Protein AF-A0A2G5TSJ3-F1 (afdb_monomer)

Foldseek 3Di:
DDDDPPVNVVVVVVVVVVDDDPVVVVVVVVVVVVVVDDQDDPVLLDDDPVLPDPDPDDDDQDADPVQVVVQVPFDWDDPDPVDTDGDGDGDSVSSNVSVVVSCCCVPVPVVVVVVVVVVVVVVVVVVVVVVVVVVD

Organism: NCBI:txid1611254

Secondary structure (DSSP, 8-state):
-----HHHHHHHHHHHHTS--HHHHHHHHHHHHHHTPPPPPTTTT---GGG----SS-------HHHHHHHTTPPEEE-SSS-EEE-----HHHHHHHHHHHHHHIIIIIHHHHHHHHHHHHHHHHHHHHHHHHT-

Structure (mmCIF, N/CA/C/O backbone):
data_AF-A0A2G5TSJ3-F1
#
_entry.id   AF-A0A2G5TSJ3-F1
#
loop_
_atom_site.group_PDB
_atom_site.id
_atom_site.type_symbol
_atom_site.label_atom_id
_atom_site.label_alt_id
_atom_site.label_comp_id
_atom_site.label_asym_id
_atom_site.label_entity_id
_atom_site.label_seq_id
_atom_site.pdbx_PDB_ins_code
_atom_site.Cartn_x
_atom_site.Cartn_y
_atom_site.Cartn_z
_atom_site.occupancy
_atom_site.B_iso_or_equiv
_atom_site.auth_seq_id
_atom_site.auth_comp_id
_atom_site.auth_asym_id
_atom_site.auth_atom_id
_atom_site.pdbx_PDB_model_num
ATOM 1 N N . MET A 1 1 ? 20.735 31.696 -53.905 1.00 41.25 1 MET A N 1
ATOM 2 C CA . MET A 1 1 ? 20.413 30.389 -53.290 1.00 41.25 1 MET A CA 1
ATOM 3 C C . MET A 1 1 ? 21.513 30.063 -52.292 1.00 41.25 1 MET A C 1
ATOM 5 O O . MET A 1 1 ? 22.637 29.828 -52.713 1.00 41.25 1 MET A O 1
ATOM 9 N N . ALA A 1 2 ? 21.245 30.183 -50.989 1.00 46.75 2 ALA A N 1
ATOM 10 C CA . ALA A 1 2 ? 22.261 29.985 -49.954 1.00 46.75 2 ALA A CA 1
ATOM 11 C C . ALA A 1 2 ? 22.593 28.489 -49.822 1.00 46.75 2 ALA A C 1
ATOM 13 O O . ALA A 1 2 ? 21.754 27.693 -49.406 1.00 46.75 2 ALA A O 1
ATOM 14 N N . SER A 1 3 ? 23.805 28.108 -50.226 1.00 53.56 3 SER A N 1
ATOM 15 C CA . SER A 1 3 ? 24.302 26.736 -50.143 1.00 53.56 3 SER A CA 1
ATOM 16 C C . SER A 1 3 ? 24.774 26.469 -48.713 1.00 53.56 3 SER A C 1
ATOM 18 O O . SER A 1 3 ? 25.851 26.921 -48.326 1.00 53.56 3 SER A O 1
ATOM 20 N N . ILE A 1 4 ? 23.962 25.769 -47.916 1.00 58.44 4 ILE A N 1
ATOM 21 C CA . ILE A 1 4 ? 24.340 25.336 -46.562 1.00 58.44 4 ILE A CA 1
ATOM 22 C C . ILE A 1 4 ? 25.578 24.441 -46.685 1.00 58.44 4 ILE A C 1
ATOM 24 O O . ILE A 1 4 ? 25.577 23.463 -47.442 1.00 58.44 4 ILE A O 1
ATOM 28 N N . LYS A 1 5 ? 26.660 24.782 -45.978 1.00 71.31 5 LYS A N 1
ATOM 29 C CA . LYS A 1 5 ? 27.901 24.001 -46.021 1.00 71.31 5 LYS A CA 1
ATOM 30 C C . LYS A 1 5 ? 27.628 22.630 -45.399 1.00 71.31 5 LYS A C 1
ATOM 32 O O . LYS A 1 5 ? 27.026 22.524 -44.336 1.00 71.31 5 LYS A O 1
ATOM 37 N N . ARG A 1 6 ? 28.097 21.559 -46.046 1.00 61.66 6 ARG A N 1
ATOM 38 C CA . ARG A 1 6 ? 27.855 20.151 -45.656 1.00 61.66 6 ARG A CA 1
ATOM 39 C C . ARG A 1 6 ? 28.162 19.853 -44.175 1.00 61.66 6 ARG A C 1
ATOM 41 O O . ARG A 1 6 ? 27.521 18.987 -43.592 1.00 61.66 6 ARG A O 1
ATOM 48 N N . GLY A 1 7 ? 29.105 20.585 -43.573 1.00 61.97 7 GLY A N 1
ATOM 49 C CA . GLY A 1 7 ? 29.430 20.508 -42.143 1.00 61.97 7 GLY A CA 1
ATOM 50 C C . GLY A 1 7 ? 28.313 21.015 -41.225 1.00 61.97 7 GLY A C 1
ATOM 51 O O . GLY A 1 7 ? 27.932 20.310 -40.299 1.00 61.97 7 GLY A O 1
ATOM 52 N N . GLU A 1 8 ? 27.714 22.165 -41.539 1.00 70.88 8 GLU A N 1
ATOM 53 C CA . GLU A 1 8 ? 26.600 22.754 -40.775 1.00 70.88 8 GLU A CA 1
ATOM 54 C C . GLU A 1 8 ? 25.342 21.874 -40.857 1.00 70.88 8 GLU A C 1
ATOM 56 O O . GLU A 1 8 ? 24.615 21.709 -39.880 1.00 70.88 8 GLU A O 1
ATOM 61 N N . PHE A 1 9 ? 25.120 21.228 -42.007 1.00 66.19 9 PHE A N 1
ATOM 62 C CA . PHE A 1 9 ? 24.028 20.270 -42.193 1.00 66.19 9 PHE A CA 1
ATOM 63 C C . PHE A 1 9 ? 24.212 18.998 -41.348 1.00 66.19 9 PHE A C 1
ATOM 65 O O . PHE A 1 9 ? 23.268 18.526 -40.714 1.00 66.19 9 PHE A O 1
ATOM 72 N N . MET A 1 10 ? 25.432 18.453 -41.288 1.00 62.03 10 MET A N 1
ATOM 73 C CA . MET A 1 10 ? 25.734 17.268 -40.474 1.00 62.03 10 MET A CA 1
ATOM 74 C C . MET A 1 10 ? 25.684 17.571 -38.971 1.00 62.03 10 MET A C 1
ATOM 76 O O . MET A 1 10 ? 25.220 16.736 -38.194 1.00 62.03 10 MET A O 1
ATOM 80 N N . GLU A 1 11 ? 26.086 18.773 -38.558 1.00 65.88 11 GLU A N 1
ATOM 81 C CA . GLU A 1 11 ? 25.995 19.229 -37.170 1.00 65.88 11 GLU A CA 1
ATOM 82 C C . GLU A 1 11 ? 24.540 19.484 -36.741 1.00 65.88 11 GLU A C 1
ATOM 84 O O . GLU A 1 11 ? 24.137 19.077 -35.648 1.00 65.88 11 GLU A O 1
ATOM 89 N N . ALA A 1 12 ? 23.707 20.036 -37.632 1.00 62.50 12 ALA A N 1
ATOM 90 C CA . ALA A 1 12 ? 22.266 20.181 -37.425 1.00 62.50 12 ALA A CA 1
ATOM 91 C C . ALA A 1 12 ? 21.542 18.823 -37.339 1.00 62.50 12 ALA A C 1
ATOM 93 O O . ALA A 1 12 ? 20.697 18.633 -36.463 1.00 62.50 12 ALA A O 1
ATOM 94 N N . ILE A 1 13 ? 21.910 17.838 -38.168 1.00 60.88 13 ILE A N 1
ATOM 95 C CA . ILE A 1 13 ? 21.405 16.457 -38.056 1.00 60.88 13 ILE A CA 1
ATOM 96 C C . ILE A 1 13 ? 21.892 15.791 -36.760 1.00 60.88 13 ILE A C 1
ATOM 98 O O . ILE A 1 13 ? 21.127 15.081 -36.105 1.00 60.88 13 ILE A O 1
ATOM 102 N N . GLY A 1 14 ? 23.131 16.052 -36.335 1.00 59.19 14 GLY A N 1
ATOM 103 C CA . GLY A 1 14 ? 23.654 15.622 -35.035 1.00 59.19 14 GLY A CA 1
ATOM 104 C C . GLY A 1 14 ? 22.933 16.274 -33.847 1.00 59.19 14 GLY A C 1
ATOM 105 O O . GLY A 1 14 ? 22.722 15.636 -32.817 1.00 59.19 14 GLY A O 1
ATOM 106 N N . ALA A 1 15 ? 22.498 17.529 -33.979 1.00 58.16 15 ALA A N 1
ATOM 107 C CA . ALA A 1 15 ? 21.683 18.231 -32.989 1.00 58.16 15 ALA A CA 1
ATOM 108 C C . ALA A 1 15 ? 20.225 17.738 -32.961 1.00 58.16 15 ALA A C 1
ATOM 110 O O . ALA A 1 15 ? 19.654 17.596 -31.881 1.00 58.16 15 ALA A O 1
ATOM 111 N N . LEU A 1 16 ? 19.648 17.394 -34.117 1.00 55.47 16 LEU A N 1
ATOM 112 C CA . LEU A 1 16 ? 18.328 16.762 -34.223 1.00 55.47 16 LEU A CA 1
ATOM 113 C C . LEU A 1 16 ? 18.329 15.339 -33.643 1.00 55.47 16 LEU A C 1
ATOM 115 O O . LEU A 1 16 ? 17.415 14.990 -32.903 1.00 55.47 16 LEU A O 1
ATOM 119 N N . LYS A 1 17 ? 19.395 14.553 -33.861 1.00 53.41 17 LYS A N 1
ATOM 120 C CA . LYS A 1 17 ? 19.592 13.234 -33.224 1.00 53.41 17 LYS A CA 1
ATOM 121 C C . LYS A 1 17 ? 19.742 13.297 -31.699 1.00 53.41 17 LYS A C 1
ATOM 123 O O . LYS A 1 17 ? 19.471 12.305 -31.032 1.00 53.41 17 LYS A O 1
ATOM 128 N N . ARG A 1 18 ? 20.155 14.440 -31.132 1.00 56.00 18 ARG A N 1
ATOM 129 C CA . ARG A 1 18 ? 20.271 14.643 -29.672 1.00 56.00 18 ARG A CA 1
ATOM 130 C C . ARG A 1 18 ? 18.930 14.883 -28.974 1.00 56.00 18 ARG A C 1
ATOM 132 O O . ARG A 1 18 ? 18.870 14.792 -27.752 1.00 56.00 18 ARG A O 1
ATOM 139 N N . LYS A 1 19 ? 17.850 15.150 -29.712 1.00 59.22 19 LYS A N 1
ATOM 140 C CA . LYS A 1 19 ? 16.490 15.200 -29.165 1.00 59.22 19 LYS A CA 1
ATOM 141 C C . LYS A 1 19 ? 15.774 13.901 -29.516 1.00 59.22 19 LYS A C 1
ATOM 143 O O . LYS A 1 19 ? 14.940 13.870 -30.415 1.00 59.22 19 LYS A O 1
ATOM 148 N N . GLY A 1 20 ? 16.110 12.829 -28.795 1.00 62.47 20 GLY A N 1
ATOM 149 C CA . GLY A 1 20 ? 15.285 11.622 -28.795 1.00 62.47 20 GLY A CA 1
ATOM 150 C C . GLY A 1 20 ? 13.824 11.994 -28.531 1.00 62.47 20 GLY A C 1
ATOM 151 O O . GLY A 1 20 ? 13.537 12.999 -27.867 1.00 62.47 20 GLY A O 1
ATOM 152 N N . THR A 1 21 ? 12.889 11.219 -29.073 1.00 72.81 21 THR A N 1
ATOM 153 C CA . THR A 1 21 ? 11.464 11.440 -28.789 1.00 72.81 21 THR A CA 1
ATOM 154 C C . THR A 1 21 ? 11.220 11.389 -27.276 1.00 72.81 21 THR A C 1
ATOM 156 O O . THR A 1 21 ? 11.963 10.736 -26.540 1.00 72.81 21 THR A O 1
ATOM 159 N N . TRP A 1 22 ? 10.181 12.068 -26.775 1.00 70.69 22 T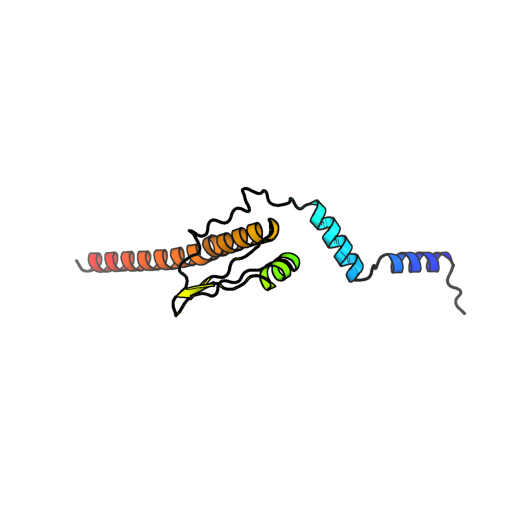RP A N 1
ATOM 160 C CA . TRP A 1 22 ? 9.855 12.051 -25.340 1.00 70.69 22 TRP A CA 1
ATOM 161 C C . TRP A 1 22 ? 9.793 10.621 -24.777 1.00 70.69 22 TRP A C 1
ATOM 163 O O . TRP A 1 22 ? 10.303 10.353 -23.691 1.00 70.69 22 TRP A O 1
ATOM 173 N N . THR A 1 23 ? 9.246 9.689 -25.557 1.00 71.88 23 THR A N 1
ATOM 174 C CA . THR A 1 23 ? 9.136 8.265 -25.225 1.00 71.88 23 THR A CA 1
ATOM 175 C C . THR A 1 23 ? 10.499 7.598 -25.050 1.00 71.88 23 THR A C 1
ATOM 177 O O . THR A 1 23 ? 10.697 6.825 -24.114 1.00 71.88 23 THR A O 1
ATOM 180 N N . GLU A 1 24 ? 11.454 7.916 -25.921 1.00 73.38 24 GLU A N 1
ATOM 181 C CA . GLU A 1 24 ? 12.814 7.380 -25.893 1.00 73.38 24 GLU A CA 1
ATOM 182 C C . GLU A 1 24 ? 13.625 7.970 -24.736 1.00 73.38 24 GLU A C 1
ATOM 184 O O . GLU A 1 24 ? 14.239 7.224 -23.973 1.00 73.38 24 GLU A O 1
ATOM 189 N N . ASN A 1 25 ? 13.510 9.280 -24.502 1.00 79.19 25 ASN A N 1
ATOM 190 C CA . ASN A 1 25 ? 14.128 9.940 -23.350 1.00 79.19 25 ASN A CA 1
ATOM 191 C C . ASN A 1 25 ? 13.554 9.415 -22.027 1.00 79.19 25 ASN A C 1
ATOM 193 O O . ASN A 1 25 ? 14.305 9.148 -21.089 1.00 79.19 25 ASN A O 1
ATOM 197 N N . ARG A 1 26 ? 12.231 9.205 -21.948 1.00 76.69 26 ARG A N 1
ATOM 198 C CA . ARG A 1 26 ? 11.573 8.602 -20.780 1.00 76.69 26 ARG A CA 1
ATOM 199 C C . ARG A 1 26 ? 12.054 7.174 -20.560 1.00 76.69 26 ARG A C 1
ATOM 201 O O . ARG A 1 26 ? 12.356 6.810 -19.428 1.00 76.69 26 ARG A O 1
ATOM 208 N N . ARG A 1 27 ? 12.153 6.364 -21.617 1.00 77.38 27 ARG A N 1
ATOM 209 C CA . ARG A 1 27 ? 12.676 4.995 -21.522 1.00 77.38 27 ARG A CA 1
ATOM 210 C C . ARG A 1 27 ? 14.112 4.996 -21.006 1.00 77.38 27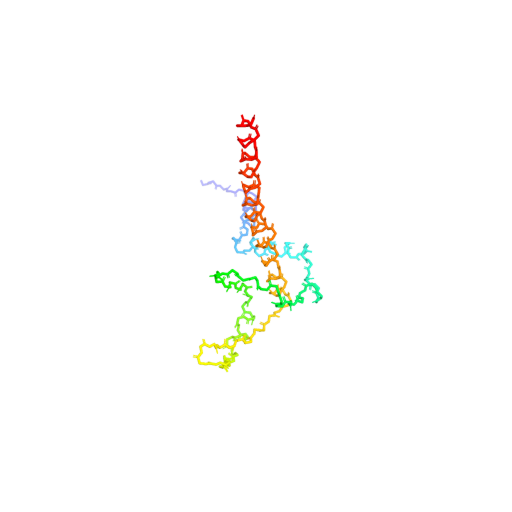 ARG A C 1
ATOM 212 O O . ARG A 1 27 ? 14.407 4.264 -20.067 1.00 77.38 27 ARG A O 1
ATOM 219 N N . GLN A 1 28 ? 14.971 5.852 -21.554 1.00 79.25 28 GLN A N 1
ATOM 220 C CA . GLN A 1 28 ? 16.364 5.970 -21.129 1.00 79.25 28 GLN A CA 1
ATOM 221 C C . GLN A 1 28 ? 16.481 6.433 -19.671 1.00 79.25 28 GLN A C 1
ATOM 223 O O . GLN A 1 28 ? 17.275 5.885 -18.909 1.00 79.25 28 GLN A O 1
ATOM 228 N N . TYR A 1 29 ? 15.647 7.392 -19.257 1.00 79.62 29 TYR A N 1
ATOM 229 C CA . TYR A 1 29 ? 15.551 7.837 -17.869 1.00 79.62 29 TYR A CA 1
ATOM 230 C C . TYR A 1 29 ? 15.162 6.689 -16.934 1.00 79.62 29 TYR A C 1
ATOM 232 O O . TYR A 1 29 ? 15.839 6.460 -15.934 1.00 79.62 29 TYR A O 1
ATOM 240 N N . MET A 1 30 ? 14.122 5.929 -17.284 1.00 80.62 30 MET A N 1
ATOM 241 C CA . MET A 1 30 ? 13.667 4.784 -16.491 1.00 80.62 30 MET A CA 1
ATOM 242 C C . MET A 1 30 ? 14.747 3.700 -16.391 1.00 80.62 30 MET A C 1
ATOM 244 O O . MET A 1 30 ? 14.964 3.174 -15.305 1.00 80.62 30 MET A O 1
ATOM 248 N N . VAL A 1 31 ? 15.466 3.412 -17.485 1.00 85.50 31 VAL A N 1
ATOM 249 C CA . VAL A 1 31 ? 16.587 2.453 -17.506 1.00 85.50 31 VAL A CA 1
ATOM 250 C C . VAL A 1 31 ? 17.751 2.926 -16.636 1.00 85.50 31 VAL A C 1
ATOM 252 O O . VAL A 1 31 ? 18.377 2.128 -15.944 1.00 85.50 31 VAL A O 1
ATOM 255 N N . ASN A 1 32 ? 18.065 4.220 -16.652 1.00 82.81 32 ASN A N 1
ATOM 256 C CA . ASN A 1 32 ? 19.126 4.758 -15.806 1.00 82.81 32 ASN A CA 1
ATOM 257 C C . ASN A 1 32 ? 18.721 4.732 -14.330 1.00 82.81 32 ASN A C 1
ATOM 259 O O . ASN A 1 32 ? 19.497 4.265 -13.503 1.00 82.81 32 ASN A O 1
ATOM 263 N N . LYS A 1 33 ? 17.485 5.129 -14.008 1.00 83.12 33 LYS A N 1
ATOM 264 C CA . LYS A 1 33 ? 16.962 5.073 -12.639 1.00 83.12 33 LYS A CA 1
ATOM 265 C C . LYS A 1 33 ? 16.829 3.650 -12.108 1.00 83.12 33 LYS A C 1
ATOM 267 O O . LYS A 1 33 ? 17.070 3.429 -10.928 1.00 83.12 33 LYS A O 1
ATOM 272 N N . SER A 1 34 ? 16.513 2.673 -12.958 1.00 82.38 34 SER A N 1
ATOM 273 C CA . SER A 1 34 ? 16.426 1.276 -12.525 1.00 82.38 34 SER A CA 1
ATOM 274 C C . SER A 1 34 ? 17.770 0.690 -12.099 1.00 82.38 34 SER A C 1
ATOM 276 O O . SER A 1 34 ? 17.775 -0.234 -11.299 1.00 82.38 34 SER A O 1
ATOM 278 N N . LYS A 1 35 ? 18.902 1.217 -12.589 1.00 85.94 35 LYS A N 1
ATOM 279 C CA . LYS A 1 35 ? 20.241 0.751 -12.177 1.00 85.94 35 LYS A CA 1
ATOM 280 C C . LYS A 1 35 ? 20.559 1.085 -10.719 1.00 85.94 35 LYS A C 1
ATOM 282 O O . LYS A 1 35 ? 21.323 0.368 -10.089 1.00 85.94 35 LYS A O 1
ATOM 287 N N . GLU A 1 36 ? 19.979 2.165 -10.200 1.00 83.94 36 GLU A N 1
ATOM 288 C CA . GLU A 1 36 ? 20.158 2.621 -8.815 1.00 83.94 36 GLU A CA 1
ATOM 289 C C . GLU A 1 36 ? 19.216 1.895 -7.839 1.00 83.94 36 GLU A C 1
ATOM 291 O O . GLU A 1 36 ? 19.370 2.011 -6.625 1.00 83.94 36 GLU A O 1
ATOM 296 N N . LEU A 1 37 ? 18.219 1.165 -8.351 1.00 81.19 37 LEU A N 1
ATOM 297 C CA . LEU A 1 37 ? 17.173 0.553 -7.543 1.00 81.19 37 LEU A CA 1
ATOM 298 C C . LEU A 1 37 ? 17.524 -0.885 -7.166 1.00 81.19 37 LEU A C 1
ATOM 300 O O . LEU A 1 37 ? 17.828 -1.724 -8.013 1.00 81.19 37 LEU A O 1
ATOM 304 N N . THR A 1 38 ? 17.395 -1.189 -5.879 1.00 83.19 38 THR A N 1
ATOM 305 C CA . THR A 1 38 ? 17.481 -2.551 -5.360 1.00 83.19 38 THR A CA 1
ATOM 306 C C . THR A 1 38 ? 16.093 -3.180 -5.294 1.00 83.19 38 THR A C 1
ATOM 308 O O . THR A 1 3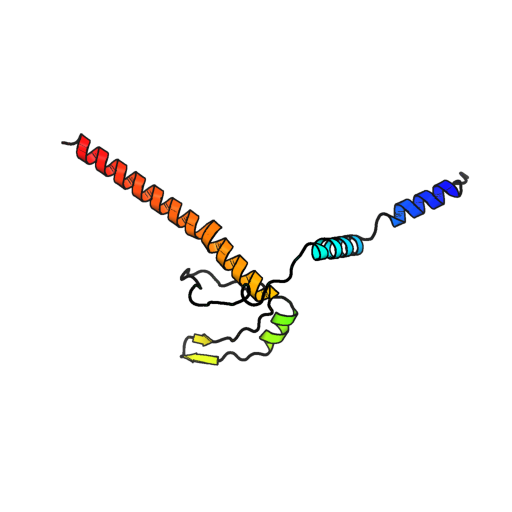8 ? 15.099 -2.544 -4.937 1.00 83.19 38 THR A O 1
ATOM 311 N N . MET A 1 39 ? 16.008 -4.457 -5.670 1.00 84.12 39 MET A N 1
ATOM 312 C CA . MET A 1 39 ? 14.763 -5.213 -5.564 1.00 84.12 39 MET A CA 1
ATOM 313 C C . MET A 1 39 ? 14.470 -5.517 -4.084 1.00 84.12 39 MET A C 1
ATOM 315 O O . MET A 1 39 ? 15.390 -5.928 -3.374 1.00 84.12 39 MET A O 1
ATOM 319 N N . PRO A 1 40 ? 13.214 -5.393 -3.613 1.00 84.19 40 PRO A N 1
ATOM 320 C CA . PRO A 1 40 ? 12.872 -5.699 -2.229 1.00 84.19 40 PRO A CA 1
ATOM 321 C C . PRO A 1 40 ? 13.183 -7.150 -1.857 1.00 84.19 40 PRO A C 1
ATOM 323 O O . PRO A 1 40 ? 12.881 -8.085 -2.614 1.00 84.19 40 PRO A O 1
ATOM 326 N N . ASN A 1 41 ? 13.733 -7.345 -0.658 1.00 86.00 41 ASN A N 1
ATOM 327 C CA . ASN A 1 41 ? 13.991 -8.677 -0.126 1.00 86.00 41 ASN A CA 1
ATOM 328 C C . ASN A 1 41 ? 12.674 -9.363 0.295 1.00 86.00 41 ASN A C 1
ATOM 330 O O . ASN A 1 41 ? 11.687 -8.713 0.638 1.00 86.00 41 ASN A O 1
ATOM 334 N N . ALA A 1 42 ? 12.650 -10.698 0.301 1.00 80.69 42 ALA A N 1
ATOM 335 C CA . ALA A 1 42 ? 11.476 -11.489 0.664 1.00 80.69 42 ALA A CA 1
ATOM 336 C C . ALA A 1 42 ? 10.970 -11.184 2.083 1.00 80.69 42 ALA A C 1
ATOM 338 O O . ALA A 1 42 ? 9.760 -11.087 2.270 1.00 80.69 42 ALA A O 1
ATOM 339 N N . LYS A 1 43 ? 11.884 -10.976 3.044 1.00 80.62 43 LYS A N 1
ATOM 340 C CA . LYS A 1 43 ? 11.544 -10.618 4.432 1.00 80.62 43 LYS A CA 1
ATOM 341 C C . LYS A 1 43 ? 10.900 -9.231 4.540 1.00 80.62 43 LYS A C 1
ATOM 343 O O . LYS A 1 43 ? 9.929 -9.049 5.257 1.00 80.62 43 LYS A O 1
ATOM 348 N N . GLU A 1 44 ? 11.404 -8.249 3.796 1.00 76.88 44 GLU A N 1
ATOM 349 C CA . GLU A 1 44 ? 10.870 -6.876 3.813 1.00 76.88 44 GLU A CA 1
ATOM 350 C C . GLU A 1 44 ? 9.502 -6.770 3.124 1.00 76.88 44 GLU A C 1
ATOM 352 O O . GLU A 1 44 ? 8.691 -5.898 3.442 1.00 76.88 44 GLU A O 1
ATOM 357 N N . ALA A 1 45 ? 9.252 -7.668 2.171 1.00 79.50 45 ALA A N 1
ATOM 358 C CA . ALA A 1 45 ? 8.005 -7.787 1.430 1.00 79.50 45 ALA A CA 1
ATOM 359 C C . ALA A 1 45 ? 6.984 -8.722 2.109 1.00 79.50 45 ALA A C 1
ATOM 361 O O . ALA A 1 45 ? 5.963 -9.057 1.506 1.00 79.50 45 ALA A O 1
ATOM 362 N N . GLU A 1 46 ? 7.238 -9.183 3.332 1.00 84.12 46 GLU A N 1
ATOM 363 C CA . GLU A 1 46 ? 6.282 -9.992 4.080 1.00 84.12 46 GLU A CA 1
ATOM 364 C C . GLU A 1 46 ? 5.093 -9.131 4.536 1.00 84.12 46 GLU A C 1
ATOM 366 O O . GLU A 1 46 ? 5.253 -7.994 4.995 1.00 84.12 46 GLU A O 1
ATOM 371 N N . LEU A 1 47 ? 3.873 -9.645 4.353 1.00 74.19 47 LEU A N 1
ATOM 372 C CA . LEU A 1 47 ? 2.649 -8.942 4.724 1.00 74.19 47 LEU A CA 1
ATOM 373 C C . LEU A 1 47 ? 2.146 -9.458 6.067 1.00 74.19 47 LEU A C 1
ATOM 375 O O . LEU A 1 47 ? 1.672 -10.582 6.159 1.00 74.19 47 LEU A O 1
ATOM 379 N N . ASN A 1 48 ? 2.182 -8.594 7.081 1.00 70.00 48 ASN A N 1
ATOM 380 C CA . ASN A 1 48 ? 1.534 -8.843 8.367 1.00 70.00 48 ASN A CA 1
ATOM 381 C C . ASN A 1 48 ? 0.189 -8.092 8.435 1.00 70.00 48 ASN A C 1
ATOM 383 O O . ASN A 1 48 ? 0.198 -6.860 8.575 1.00 70.00 48 ASN A O 1
ATOM 387 N N . PRO A 1 49 ? -0.959 -8.792 8.315 1.00 63.06 49 PRO A N 1
ATOM 388 C CA . PRO A 1 49 ? -2.290 -8.178 8.301 1.00 63.06 49 PRO A CA 1
ATOM 389 C C . PRO A 1 49 ? -2.765 -7.695 9.680 1.00 63.06 49 PRO A C 1
ATOM 391 O O . PRO A 1 49 ? -3.686 -6.891 9.742 1.00 63.06 49 PRO A O 1
ATOM 394 N N . LYS A 1 50 ? -2.093 -8.085 10.777 1.00 57.72 50 LYS A N 1
ATOM 395 C CA . LYS A 1 50 ? -2.396 -7.640 12.158 1.00 57.72 50 LYS A CA 1
ATOM 396 C C . LYS A 1 50 ? -2.356 -6.113 12.368 1.00 57.72 50 LYS A C 1
ATOM 398 O O . LYS A 1 50 ? -2.791 -5.640 13.407 1.00 57.72 50 LYS A O 1
ATOM 403 N N . PHE A 1 51 ? -1.833 -5.357 11.400 1.00 55.41 51 PHE A N 1
ATOM 404 C CA . PHE A 1 51 ? -1.670 -3.900 11.450 1.00 55.41 51 PHE A CA 1
ATOM 405 C C . PHE A 1 51 ? -2.463 -3.163 10.358 1.00 55.41 51 PHE A C 1
ATOM 407 O O . PHE A 1 51 ? -2.067 -2.079 9.932 1.00 55.41 51 PHE A O 1
ATOM 414 N N . ILE A 1 52 ? -3.526 -3.759 9.810 1.00 61.56 52 ILE A N 1
ATOM 415 C CA . ILE A 1 52 ? -4.464 -3.012 8.960 1.00 61.56 52 ILE A CA 1
ATOM 416 C C . ILE A 1 52 ? -5.307 -2.156 9.912 1.00 61.56 52 ILE A C 1
ATOM 418 O O . ILE A 1 52 ? -6.172 -2.671 10.611 1.00 61.56 52 ILE A O 1
ATOM 422 N N . PHE A 1 53 ? -4.946 -0.877 10.034 1.00 62.31 53 PHE A N 1
ATOM 423 C CA . PHE A 1 53 ? -5.522 0.040 11.015 1.00 62.31 53 PHE A CA 1
ATOM 424 C C . PHE A 1 53 ? -7.032 0.234 10.814 1.00 62.31 53 PHE A C 1
ATOM 426 O O . PHE A 1 53 ? -7.517 0.341 9.690 1.00 62.31 53 PHE A O 1
ATOM 433 N N . THR A 1 54 ? -7.732 0.328 11.941 1.00 54.09 54 THR A N 1
ATOM 434 C CA . THR A 1 54 ? -9.175 0.520 12.174 1.00 54.09 54 THR A CA 1
ATOM 435 C C . THR A 1 54 ? -9.718 1.892 11.754 1.00 54.09 54 THR A C 1
ATOM 437 O O . THR A 1 54 ? -10.614 2.432 12.397 1.00 54.09 54 THR A O 1
ATOM 440 N N . ASN A 1 55 ? -9.182 2.498 10.697 1.00 57.09 55 ASN A N 1
ATOM 441 C CA . ASN A 1 55 ? -9.753 3.735 10.171 1.00 57.09 55 ASN A CA 1
ATOM 442 C C . ASN A 1 55 ? -10.851 3.362 9.167 1.00 57.09 55 ASN A C 1
ATOM 444 O O . ASN A 1 55 ? -10.598 2.558 8.273 1.00 57.09 55 ASN A O 1
ATOM 448 N N . ASN A 1 56 ? -12.035 3.975 9.277 1.00 59.81 56 ASN A N 1
ATOM 449 C CA . ASN A 1 56 ? -13.198 3.796 8.381 1.00 59.81 56 ASN A CA 1
ATOM 450 C C . ASN A 1 56 ? -12.959 4.289 6.932 1.00 59.81 56 ASN A C 1
ATOM 452 O O . ASN A 1 56 ? -13.892 4.639 6.214 1.00 59.81 56 ASN A O 1
ATOM 456 N N . GLU A 1 57 ? -11.704 4.376 6.507 1.00 68.31 57 GLU A N 1
ATOM 457 C CA . GLU A 1 57 ? -11.297 4.855 5.196 1.00 68.31 57 GLU A CA 1
ATOM 458 C C . GLU A 1 57 ? -11.085 3.685 4.229 1.00 68.31 57 GLU A C 1
ATOM 460 O O . GLU A 1 57 ? -10.672 2.597 4.643 1.00 68.31 57 GLU A O 1
ATOM 465 N N . PRO A 1 58 ? -11.311 3.902 2.923 1.00 71.25 58 PRO A N 1
ATOM 466 C CA . PRO A 1 58 ? -11.139 2.862 1.923 1.00 71.25 58 PRO A CA 1
ATOM 467 C C . PRO A 1 58 ? -9.687 2.371 1.858 1.00 71.25 58 PRO A C 1
ATOM 469 O O . PRO A 1 58 ? -8.728 3.147 1.874 1.00 71.25 58 PRO A O 1
ATOM 472 N N . ILE A 1 59 ? -9.526 1.055 1.730 1.00 76.94 59 ILE A N 1
ATOM 473 C CA . ILE A 1 59 ? -8.233 0.414 1.487 1.00 76.94 59 ILE A CA 1
ATOM 474 C C . ILE A 1 59 ? -7.926 0.525 -0.011 1.00 76.94 59 ILE A C 1
ATOM 476 O O . ILE A 1 59 ? -8.552 -0.146 -0.829 1.00 76.94 59 ILE A O 1
ATOM 480 N N . ILE A 1 60 ? -6.951 1.362 -0.370 1.00 82.19 60 ILE A N 1
ATOM 481 C CA . ILE A 1 60 ? -6.465 1.506 -1.750 1.00 82.19 60 ILE A CA 1
ATOM 482 C C . ILE A 1 60 ? -5.185 0.683 -1.907 1.00 82.19 60 ILE A C 1
ATOM 484 O O . ILE A 1 60 ? -4.227 0.887 -1.169 1.00 82.19 60 ILE A O 1
ATOM 488 N N . LEU A 1 61 ? -5.166 -0.247 -2.864 1.00 84.56 61 LEU A N 1
ATOM 489 C CA . LEU A 1 61 ? -4.031 -1.131 -3.144 1.00 84.56 61 LEU A CA 1
ATOM 490 C C . LEU A 1 61 ? -3.500 -0.887 -4.560 1.00 84.56 61 LEU A C 1
ATOM 492 O O . LEU A 1 61 ? -4.087 -1.344 -5.540 1.00 84.56 61 LEU A O 1
ATOM 496 N N . ASP A 1 62 ? -2.349 -0.219 -4.663 1.00 86.25 62 ASP A N 1
ATOM 497 C CA . ASP A 1 62 ? -1.669 -0.025 -5.946 1.00 86.25 62 ASP A CA 1
ATOM 498 C C . ASP A 1 62 ? -0.851 -1.263 -6.324 1.00 86.25 62 ASP A C 1
ATOM 500 O O . ASP A 1 62 ? 0.152 -1.604 -5.682 1.00 86.25 62 ASP A O 1
ATOM 504 N N . VAL A 1 63 ? -1.270 -1.923 -7.402 1.00 90.94 63 VAL A N 1
ATOM 505 C CA . VAL A 1 63 ? -0.705 -3.191 -7.872 1.00 90.94 63 VAL A CA 1
ATOM 506 C C . VAL A 1 63 ? -0.260 -3.114 -9.332 1.00 90.94 63 VAL A C 1
ATOM 508 O O . VAL A 1 63 ? -0.836 -2.391 -10.144 1.00 90.94 63 VAL A O 1
ATOM 511 N N . CYS A 1 64 ? 0.778 -3.873 -9.694 1.00 93.00 64 CYS A N 1
ATOM 512 C CA . CYS A 1 64 ? 1.234 -3.952 -11.079 1.00 93.00 64 CYS A CA 1
ATOM 513 C C . CYS A 1 64 ? 0.244 -4.739 -11.952 1.00 93.00 64 CYS A C 1
ATOM 515 O O . CYS A 1 64 ? -0.511 -5.583 -11.463 1.00 93.00 64 CYS A O 1
ATOM 517 N N . PHE A 1 65 ? 0.297 -4.508 -13.265 1.00 93.06 65 PHE A N 1
ATOM 518 C CA . PHE A 1 65 ? -0.614 -5.122 -14.235 1.00 93.06 65 PHE A CA 1
ATOM 519 C C . PHE A 1 65 ? -0.643 -6.659 -14.176 1.00 93.06 65 PHE A C 1
ATOM 521 O O . PHE A 1 65 ? -1.707 -7.267 -14.267 1.00 93.06 65 PHE A O 1
ATOM 528 N N . GLU A 1 66 ? 0.505 -7.303 -13.960 1.00 93.25 66 GLU A N 1
ATOM 529 C CA . GLU A 1 66 ? 0.581 -8.763 -13.820 1.00 93.25 66 GLU A CA 1
ATOM 530 C C . GLU A 1 66 ? -0.193 -9.262 -12.596 1.00 93.25 66 GLU A C 1
ATOM 532 O O . GLU A 1 66 ? -0.970 -10.211 -12.698 1.00 93.25 66 GLU A O 1
ATOM 537 N N . CYS A 1 67 ? -0.043 -8.588 -11.451 1.00 92.81 67 CYS A N 1
ATOM 538 C CA . CYS A 1 67 ? -0.798 -8.924 -10.247 1.00 92.81 67 CYS A CA 1
ATOM 539 C C . CYS A 1 67 ? -2.295 -8.664 -10.454 1.00 92.81 67 CYS A C 1
ATOM 541 O O . CYS A 1 67 ? -3.105 -9.487 -10.041 1.00 92.81 67 CYS A O 1
ATOM 543 N N . VAL A 1 68 ? -2.687 -7.581 -11.138 1.00 92.00 68 VAL A N 1
ATOM 544 C CA . VAL A 1 68 ? -4.100 -7.339 -11.495 1.00 92.00 68 VAL A CA 1
ATOM 545 C C . VAL A 1 68 ? -4.668 -8.518 -12.285 1.00 92.00 68 VAL A C 1
ATOM 547 O O . VAL A 1 68 ? -5.729 -9.034 -11.942 1.00 92.00 68 VAL A O 1
ATOM 550 N N . ASN A 1 69 ? -3.957 -8.981 -13.313 1.00 93.56 69 ASN A N 1
ATOM 551 C CA . ASN A 1 69 ? -4.422 -10.084 -14.153 1.00 93.56 69 ASN A CA 1
ATOM 552 C C . ASN A 1 69 ? -4.544 -11.411 -13.399 1.00 93.56 69 ASN A C 1
ATOM 554 O O . ASN A 1 69 ? -5.449 -12.189 -13.699 1.00 93.56 69 ASN A O 1
ATOM 558 N N . LEU A 1 70 ? -3.656 -11.673 -12.437 1.00 91.75 70 LEU A N 1
ATOM 559 C CA . LEU A 1 70 ? -3.757 -12.852 -11.575 1.00 91.75 70 LEU A CA 1
ATOM 560 C C . LEU A 1 70 ? -4.967 -12.755 -10.641 1.00 91.75 70 LEU A C 1
ATOM 562 O O . LEU A 1 70 ? -5.721 -13.716 -10.523 1.00 91.75 70 LEU A O 1
ATOM 566 N N . ASN A 1 71 ? -5.197 -11.583 -10.045 1.00 91.50 71 ASN A N 1
ATOM 567 C CA . ASN A 1 71 ? -6.300 -11.368 -9.108 1.00 91.50 71 ASN A CA 1
ATOM 568 C C . ASN A 1 71 ? -7.679 -11.390 -9.773 1.00 91.50 71 ASN A C 1
ATOM 570 O O . ASN A 1 71 ? -8.627 -11.881 -9.176 1.00 91.50 71 ASN A O 1
ATOM 574 N N . ARG A 1 72 ? -7.797 -10.938 -11.029 1.00 88.81 72 ARG A N 1
ATOM 575 C CA . ARG A 1 72 ? -9.064 -10.970 -11.789 1.00 88.81 72 ARG A CA 1
ATOM 576 C C . ARG A 1 72 ? -9.686 -12.361 -11.921 1.00 88.81 72 ARG A C 1
ATOM 578 O O . ARG A 1 72 ? -10.867 -12.461 -12.227 1.00 88.81 72 ARG A O 1
ATOM 585 N N . LYS A 1 73 ? -8.888 -13.417 -11.770 1.00 87.19 73 LYS A N 1
ATOM 586 C CA . LYS A 1 73 ? -9.325 -14.808 -11.932 1.00 87.19 73 LYS A CA 1
ATOM 587 C C . LYS A 1 73 ? -9.700 -15.475 -10.609 1.00 87.19 73 LYS A C 1
ATOM 589 O O . LYS A 1 73 ? -10.122 -16.626 -10.630 1.00 87.19 73 LYS A O 1
ATOM 594 N N . LEU A 1 74 ? -9.486 -14.804 -9.478 1.00 87.69 74 LEU A N 1
ATOM 595 C CA . LEU A 1 74 ? -9.720 -15.387 -8.164 1.00 87.69 74 LEU A CA 1
ATOM 596 C C . LEU A 1 74 ? -11.192 -15.220 -7.768 1.00 87.69 74 LEU A C 1
ATOM 598 O O . LEU A 1 74 ? -11.739 -14.129 -7.943 1.00 87.69 74 LEU A O 1
ATOM 602 N N . PRO A 1 75 ? -11.834 -16.277 -7.246 1.00 85.88 75 PRO A N 1
ATOM 603 C CA . PRO A 1 75 ? -13.196 -16.178 -6.749 1.00 85.88 75 PRO A CA 1
ATOM 604 C C . PRO A 1 75 ? -13.238 -15.376 -5.442 1.00 85.88 75 PRO A C 1
ATOM 606 O O . PRO A 1 75 ? -12.285 -15.385 -4.657 1.00 85.88 75 PRO A O 1
ATOM 609 N N . ALA A 1 76 ? -14.363 -14.701 -5.213 1.00 89.19 76 ALA A N 1
ATOM 610 C CA . ALA A 1 76 ? -14.737 -14.221 -3.891 1.00 89.19 76 ALA A CA 1
ATOM 611 C C . ALA A 1 76 ? -15.433 -15.367 -3.142 1.00 89.19 76 ALA A C 1
ATOM 613 O O . ALA A 1 76 ? -16.266 -16.064 -3.719 1.00 89.19 76 ALA A O 1
ATOM 614 N N . GLU A 1 77 ? -15.056 -15.583 -1.886 1.00 90.25 77 GLU A N 1
ATOM 615 C CA . GLU A 1 77 ? -15.660 -16.581 -1.002 1.00 90.25 77 GLU A CA 1
ATOM 616 C C . GLU A 1 77 ? -16.608 -15.863 -0.041 1.00 90.25 77 GLU A C 1
ATOM 618 O O . GLU A 1 77 ? -16.173 -14.966 0.683 1.00 90.25 77 GLU A O 1
ATOM 623 N N . ASP A 1 78 ? -17.882 -16.248 -0.008 1.00 89.50 78 ASP A N 1
ATOM 624 C CA . ASP A 1 78 ? -18.818 -15.754 1.004 1.00 89.50 78 ASP A CA 1
ATOM 625 C C . ASP A 1 78 ? -18.394 -16.270 2.385 1.00 89.50 78 ASP A C 1
ATOM 627 O O . ASP A 1 78 ? -18.189 -17.470 2.581 1.00 89.50 78 ASP A O 1
ATOM 631 N N . VAL A 1 79 ? -18.218 -15.357 3.340 1.00 88.00 79 VAL A N 1
ATOM 632 C CA . VAL A 1 79 ? -17.879 -15.693 4.732 1.00 88.00 79 VAL A CA 1
ATOM 633 C C . VAL A 1 79 ? -19.152 -15.765 5.568 1.00 88.00 79 VAL A C 1
ATOM 635 O O . VAL A 1 79 ? -19.309 -16.679 6.375 1.00 88.00 79 VAL A O 1
ATOM 638 N N . ASP A 1 80 ? -20.060 -14.816 5.355 1.00 89.44 80 ASP A N 1
ATOM 639 C CA . ASP A 1 80 ? -21.396 -14.758 5.940 1.00 89.44 80 ASP A CA 1
ATOM 640 C C . ASP A 1 80 ? -22.339 -13.955 5.016 1.00 89.44 80 ASP A C 1
ATOM 642 O O . ASP A 1 80 ? -21.978 -13.628 3.886 1.00 89.44 80 ASP A O 1
ATOM 646 N N . GLU A 1 81 ? -23.553 -13.637 5.475 1.00 88.25 81 GLU A N 1
ATOM 647 C CA . GLU A 1 81 ? -24.555 -12.897 4.686 1.00 88.25 81 GLU A CA 1
ATOM 648 C C . GLU A 1 81 ? -24.149 -11.457 4.320 1.00 88.25 81 GLU A C 1
ATOM 650 O O . GLU A 1 81 ? -24.766 -10.852 3.445 1.00 88.25 81 GLU A O 1
ATOM 655 N N . GLN A 1 82 ? -23.158 -10.880 5.000 1.00 88.44 82 GLN A N 1
ATOM 656 C CA . GLN A 1 82 ? -22.741 -9.483 4.846 1.00 88.44 82 GLN A CA 1
ATOM 657 C C . GLN A 1 82 ? -21.306 -9.342 4.322 1.00 88.44 82 GLN A C 1
ATOM 659 O O . GLN A 1 82 ? -20.929 -8.271 3.840 1.00 88.44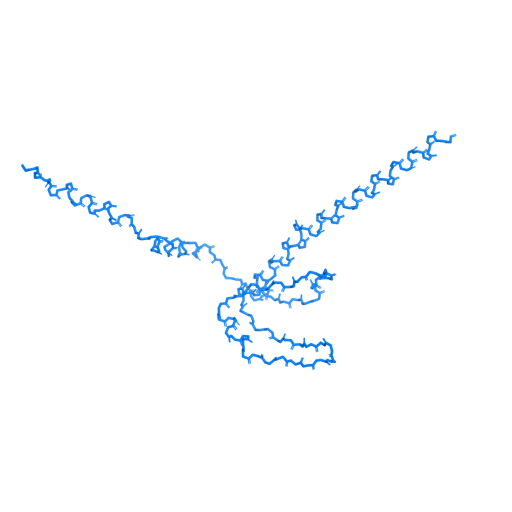 82 GLN A O 1
ATOM 664 N N . HIS A 1 83 ? -20.493 -10.394 4.404 1.00 85.06 83 HIS A N 1
ATOM 665 C CA . HIS A 1 83 ? -19.062 -10.323 4.156 1.00 85.06 83 HIS A CA 1
ATOM 666 C C . HIS A 1 83 ? -18.598 -11.350 3.127 1.00 85.06 83 HIS A C 1
ATOM 668 O O . HIS A 1 83 ? -18.882 -12.545 3.205 1.00 85.06 83 HIS A O 1
ATOM 674 N N . GLN A 1 84 ? -17.756 -10.870 2.214 1.00 86.06 84 GLN A N 1
ATOM 675 C CA . GLN A 1 84 ? -17.028 -11.688 1.254 1.00 86.06 84 GLN A CA 1
ATOM 676 C C . GLN A 1 84 ? -15.526 -11.545 1.471 1.00 86.06 84 GLN A C 1
ATOM 678 O O . GLN A 1 84 ? -14.997 -10.456 1.706 1.00 86.06 84 GLN A O 1
ATOM 683 N N . LYS A 1 85 ? -14.819 -12.661 1.353 1.00 87.75 85 LYS A N 1
ATOM 684 C CA . LYS A 1 85 ? -13.367 -12.738 1.380 1.00 87.75 85 LYS A CA 1
ATOM 685 C C . LYS A 1 85 ? -12.837 -12.783 -0.045 1.00 87.75 85 LYS A C 1
ATOM 687 O O . LYS A 1 85 ? -13.245 -13.606 -0.858 1.00 87.75 85 LYS A O 1
ATOM 692 N N . ILE A 1 86 ? -11.848 -11.938 -0.317 1.00 86.69 86 ILE A N 1
ATOM 693 C CA . ILE A 1 86 ? -11.112 -11.930 -1.581 1.00 86.69 86 ILE A CA 1
ATOM 694 C C . ILE A 1 86 ? -9.649 -12.235 -1.276 1.00 86.69 86 ILE A C 1
ATOM 696 O O . ILE A 1 86 ? -8.989 -11.515 -0.523 1.00 86.69 86 ILE A O 1
ATOM 700 N N . SER A 1 87 ? -9.135 -13.312 -1.863 1.00 86.38 87 SER A N 1
ATOM 701 C CA . SER A 1 87 ? -7.710 -13.640 -1.795 1.00 86.38 87 SER A CA 1
ATOM 702 C C . SER A 1 87 ? -6.935 -12.783 -2.797 1.00 86.38 87 SER A C 1
ATOM 704 O O . SER A 1 87 ? -7.336 -12.671 -3.951 1.00 86.38 87 SER A O 1
ATOM 706 N N . LEU A 1 88 ? -5.813 -12.194 -2.368 1.00 89.50 88 LEU A N 1
ATOM 707 C CA . LEU A 1 88 ? -4.951 -11.374 -3.223 1.00 89.50 88 LEU A CA 1
ATOM 708 C C . LEU A 1 88 ? -3.585 -12.029 -3.451 1.00 89.50 88 LEU A C 1
ATOM 710 O O . LEU A 1 88 ? -2.878 -12.391 -2.511 1.00 89.50 88 LEU A O 1
ATOM 714 N N . VAL A 1 89 ? -3.174 -12.102 -4.712 1.00 91.00 89 VAL A N 1
ATOM 715 C CA . VAL A 1 89 ? -1.849 -12.527 -5.165 1.00 91.00 89 VAL A CA 1
ATOM 716 C C . VAL A 1 89 ? -1.029 -11.292 -5.527 1.00 91.00 89 VAL A C 1
ATOM 718 O O . VAL A 1 89 ? -1.384 -10.532 -6.429 1.00 91.00 89 VAL A O 1
ATOM 721 N N . LEU A 1 90 ? 0.085 -11.090 -4.819 1.00 91.81 90 LEU A N 1
ATOM 722 C CA . LEU A 1 90 ? 0.945 -9.913 -4.955 1.00 91.81 90 LEU A CA 1
ATOM 723 C C . LEU A 1 90 ? 2.416 -10.313 -5.125 1.00 91.81 90 LEU A C 1
ATOM 725 O O . LEU A 1 90 ? 2.963 -11.097 -4.345 1.00 91.81 90 LEU A O 1
ATOM 729 N N . CYS A 1 91 ? 3.098 -9.716 -6.104 1.00 92.62 91 CYS A N 1
ATOM 730 C CA . CYS A 1 91 ? 4.539 -9.888 -6.282 1.00 92.62 91 CYS A CA 1
ATOM 731 C C . CYS A 1 91 ? 5.332 -9.168 -5.173 1.00 92.62 91 CYS A C 1
ATOM 733 O O . CYS A 1 91 ? 4.794 -8.365 -4.408 1.00 92.62 91 CYS A O 1
ATOM 735 N N . ARG A 1 92 ? 6.643 -9.429 -5.074 1.00 92.25 92 ARG A N 1
ATOM 736 C CA . ARG A 1 92 ? 7.518 -8.805 -4.055 1.00 92.25 92 ARG A CA 1
ATOM 737 C C . ARG A 1 92 ? 7.464 -7.273 -4.080 1.00 92.25 92 ARG A C 1
ATOM 739 O O . ARG A 1 92 ? 7.409 -6.661 -3.020 1.00 92.25 92 ARG A O 1
ATOM 746 N N . ILE A 1 93 ? 7.403 -6.673 -5.270 1.00 90.62 93 ILE A N 1
ATOM 747 C CA . ILE A 1 93 ? 7.327 -5.215 -5.441 1.00 90.62 93 ILE A CA 1
ATOM 748 C C . ILE A 1 93 ? 6.005 -4.676 -4.891 1.00 90.62 93 ILE A C 1
ATOM 750 O O . ILE A 1 93 ? 6.016 -3.752 -4.086 1.00 90.62 93 ILE A O 1
ATOM 754 N N . CYS A 1 94 ? 4.873 -5.276 -5.271 1.00 90.88 94 CYS A N 1
ATOM 755 C CA . CYS A 1 94 ? 3.555 -4.818 -4.824 1.00 90.88 94 CYS A CA 1
ATOM 756 C C . CYS A 1 94 ? 3.388 -4.972 -3.308 1.00 90.88 94 CYS A C 1
ATOM 758 O O . CYS A 1 94 ? 2.857 -4.079 -2.654 1.00 90.88 94 CYS A O 1
ATOM 760 N N . ARG A 1 95 ? 3.908 -6.061 -2.727 1.00 91.06 95 ARG A N 1
ATOM 761 C CA . ARG A 1 95 ? 3.914 -6.245 -1.269 1.00 91.06 95 ARG A CA 1
ATOM 762 C C . ARG A 1 95 ? 4.769 -5.195 -0.556 1.00 91.06 95 ARG A C 1
ATOM 764 O O . ARG A 1 95 ? 4.322 -4.607 0.424 1.00 91.06 95 ARG A O 1
ATOM 771 N N . ALA A 1 96 ? 5.969 -4.915 -1.065 1.00 88.38 96 ALA A N 1
ATOM 772 C CA . ALA A 1 96 ? 6.833 -3.874 -0.513 1.00 88.38 96 ALA A CA 1
ATOM 773 C C . ALA A 1 96 ? 6.212 -2.471 -0.648 1.00 88.38 96 ALA A C 1
ATOM 775 O O . ALA A 1 96 ? 6.284 -1.672 0.287 1.00 88.38 96 ALA A O 1
ATOM 776 N N . ASN A 1 97 ? 5.553 -2.187 -1.775 1.00 87.94 97 ASN A N 1
ATOM 777 C CA . ASN A 1 97 ? 4.819 -0.943 -1.992 1.00 87.94 97 ASN A CA 1
ATOM 778 C C . ASN A 1 97 ? 3.680 -0.795 -0.976 1.00 87.94 97 ASN A C 1
ATOM 780 O O . ASN A 1 97 ? 3.597 0.223 -0.293 1.00 87.94 97 ASN A O 1
ATOM 784 N N . TRP A 1 98 ? 2.880 -1.846 -0.784 1.00 86.69 98 TRP A N 1
ATOM 785 C CA . TRP A 1 98 ? 1.826 -1.871 0.227 1.00 86.69 98 TRP A CA 1
ATOM 786 C C . TRP A 1 98 ? 2.374 -1.633 1.644 1.00 86.69 98 TRP A C 1
ATOM 788 O O . TRP A 1 98 ? 1.846 -0.817 2.397 1.00 86.69 98 TRP A O 1
ATOM 798 N N . ASN A 1 99 ? 3.502 -2.258 1.999 1.00 85.31 99 ASN A N 1
ATOM 799 C CA . ASN A 1 99 ? 4.199 -1.995 3.264 1.00 85.31 99 ASN A CA 1
ATOM 800 C C . ASN A 1 99 ? 4.645 -0.531 3.397 1.00 85.31 99 ASN A C 1
ATOM 802 O O . ASN A 1 99 ? 4.550 0.055 4.476 1.00 85.31 99 ASN A O 1
ATOM 806 N N . SER A 1 100 ? 5.135 0.069 2.313 1.00 84.31 100 SER A N 1
ATOM 807 C CA . SER A 1 100 ? 5.546 1.473 2.284 1.00 84.31 100 SER A CA 1
ATOM 808 C C . SER A 1 100 ? 4.363 2.420 2.483 1.00 84.31 100 SER A C 1
ATOM 810 O O . SER A 1 100 ? 4.445 3.321 3.315 1.00 84.31 100 SER A O 1
ATOM 812 N N . GLN A 1 101 ? 3.245 2.185 1.791 1.00 82.56 101 GLN A N 1
ATOM 813 C CA . GLN A 1 101 ? 2.031 2.993 1.924 1.00 82.56 101 GLN A CA 1
ATOM 814 C C . GLN A 1 101 ? 1.495 2.966 3.355 1.00 82.56 101 GLN A C 1
ATOM 816 O O . GLN A 1 101 ? 1.279 4.024 3.948 1.00 82.56 101 GLN A O 1
ATOM 821 N N . ARG A 1 102 ? 1.389 1.769 3.950 1.00 79.56 102 ARG A N 1
ATOM 822 C CA . ARG A 1 102 ? 0.960 1.603 5.346 1.00 79.56 102 ARG A CA 1
ATOM 823 C C . ARG A 1 102 ? 1.856 2.369 6.317 1.00 79.56 102 ARG A C 1
ATOM 825 O O . ARG A 1 102 ? 1.354 3.098 7.167 1.00 79.56 102 ARG A O 1
ATOM 832 N N . ARG A 1 103 ? 3.182 2.253 6.170 1.00 79.00 103 ARG A N 1
ATOM 833 C CA . ARG A 1 103 ? 4.138 2.980 7.022 1.00 79.00 103 ARG A CA 1
ATOM 834 C C . ARG A 1 103 ? 4.055 4.490 6.829 1.00 79.00 103 ARG A C 1
ATOM 836 O O . ARG A 1 103 ? 4.050 5.215 7.815 1.00 79.00 103 ARG A O 1
ATOM 843 N N . ASN A 1 104 ? 3.995 4.971 5.589 1.00 81.06 104 ASN A N 1
ATOM 844 C CA . ASN A 1 104 ? 3.915 6.404 5.320 1.00 81.06 104 ASN A CA 1
ATOM 845 C C . ASN A 1 104 ? 2.648 7.008 5.918 1.00 81.06 104 ASN A C 1
ATOM 847 O O . ASN A 1 104 ? 2.747 8.035 6.580 1.00 81.06 104 ASN A O 1
ATOM 851 N N . ARG A 1 105 ? 1.489 6.366 5.744 1.00 77.44 105 ARG A N 1
ATOM 852 C CA . ARG A 1 105 ? 0.238 6.845 6.339 1.00 77.44 105 ARG A CA 1
ATOM 853 C C . ARG A 1 105 ? 0.324 6.870 7.864 1.00 77.44 105 ARG A C 1
ATOM 855 O O . ARG A 1 105 ? 0.116 7.918 8.462 1.00 77.44 105 ARG A O 1
ATOM 862 N N . PHE A 1 106 ? 0.758 5.772 8.477 1.00 74.38 106 PHE A N 1
ATOM 863 C CA . PHE A 1 106 ? 0.855 5.706 9.931 1.00 74.38 106 PHE A CA 1
ATOM 864 C C . PHE A 1 106 ? 1.827 6.751 10.509 1.00 74.38 106 PHE A C 1
ATOM 866 O O . PHE A 1 106 ? 1.455 7.551 11.362 1.00 74.38 106 PHE A O 1
ATOM 873 N N . PHE A 1 107 ? 3.074 6.788 10.028 1.00 78.44 107 PHE A N 1
ATOM 874 C CA . PHE A 1 107 ? 4.112 7.642 10.615 1.00 78.44 107 PHE A CA 1
ATOM 875 C C . PHE A 1 107 ? 4.016 9.110 10.198 1.00 78.44 107 PHE A C 1
ATOM 877 O O . PHE A 1 107 ? 4.340 9.985 10.997 1.00 78.44 107 PHE A O 1
ATOM 884 N N . LYS A 1 108 ? 3.621 9.396 8.951 1.00 78.06 108 LYS A N 1
ATOM 885 C CA . LYS A 1 108 ? 3.622 10.767 8.411 1.00 78.06 108 LYS A CA 1
ATOM 886 C C . LYS A 1 108 ? 2.257 11.440 8.446 1.00 78.06 108 LYS A C 1
ATOM 888 O O . LYS A 1 108 ? 2.194 12.633 8.171 1.00 78.06 108 LYS A O 1
ATOM 893 N N . TYR A 1 109 ? 1.189 10.709 8.752 1.00 80.56 109 TYR A N 1
ATOM 894 C CA . TYR A 1 109 ? -0.153 11.269 8.850 1.00 80.56 109 TYR A CA 1
ATOM 895 C C . TYR A 1 109 ? -0.777 10.953 10.211 1.00 80.56 109 TYR A C 1
ATOM 897 O O . TYR A 1 109 ? -0.826 11.842 11.060 1.00 80.56 109 TYR A O 1
ATOM 905 N N . ASP A 1 110 ? -1.144 9.696 10.474 1.00 78.44 110 ASP A N 1
ATOM 906 C CA . ASP A 1 110 ? -1.943 9.327 11.654 1.00 78.44 110 ASP A CA 1
ATOM 907 C C . ASP A 1 110 ? -1.250 9.701 12.976 1.00 78.44 110 ASP A C 1
ATOM 909 O O . ASP A 1 110 ? -1.851 10.336 13.842 1.00 78.44 110 ASP A O 1
ATOM 913 N N . MET A 1 111 ? 0.042 9.388 13.121 1.00 81.50 111 MET A N 1
ATOM 914 C CA . MET A 1 111 ? 0.818 9.725 14.322 1.00 81.50 111 MET A CA 1
ATOM 915 C C . MET A 1 111 ? 0.944 11.234 14.551 1.00 81.50 111 MET A C 1
ATOM 917 O O . MET A 1 111 ? 0.930 11.686 15.696 1.00 81.50 111 MET A O 1
ATOM 921 N N . LEU A 1 112 ? 1.064 12.029 13.484 1.00 83.19 112 LEU A N 1
ATOM 922 C CA . LEU A 1 112 ? 1.134 13.488 13.603 1.00 83.19 112 LEU A CA 1
ATOM 923 C C . LEU A 1 112 ? -0.230 14.081 13.964 1.00 83.19 112 LEU A C 1
ATOM 925 O O . LEU A 1 112 ? -0.292 14.999 14.782 1.00 83.19 112 LEU A O 1
ATOM 929 N N . CYS A 1 113 ? -1.316 13.540 13.407 1.00 83.56 113 CYS A N 1
ATOM 930 C CA . CYS A 1 113 ? -2.677 13.901 13.792 1.00 83.56 113 CYS A CA 1
ATOM 931 C C . CYS A 1 113 ? -2.930 13.592 15.272 1.00 83.56 113 CYS A C 1
ATOM 933 O O . CYS A 1 113 ? -3.333 14.489 16.012 1.00 83.56 113 CYS A O 1
ATOM 935 N N . PHE A 1 114 ? -2.588 12.381 15.720 1.00 85.44 114 PHE A N 1
ATOM 936 C CA . PHE A 1 114 ? -2.689 11.989 17.124 1.00 85.44 114 PHE A CA 1
ATOM 937 C C . PHE A 1 114 ? -1.863 12.904 18.032 1.00 85.44 114 PHE A C 1
ATOM 939 O O . PHE A 1 114 ? -2.374 13.408 19.030 1.00 85.44 114 PHE A O 1
ATOM 946 N N . LYS A 1 115 ? -0.601 13.179 17.672 1.00 88.88 115 LYS A N 1
ATOM 947 C CA . LYS A 1 115 ? 0.262 14.090 18.435 1.00 88.88 115 LYS A CA 1
ATOM 948 C C . LYS A 1 115 ? -0.361 15.481 18.553 1.00 88.88 115 LYS A C 1
ATOM 950 O O . LYS A 1 115 ? -0.393 16.037 19.643 1.00 88.88 115 LYS A O 1
ATOM 955 N N . ARG A 1 116 ? -0.888 16.028 17.455 1.00 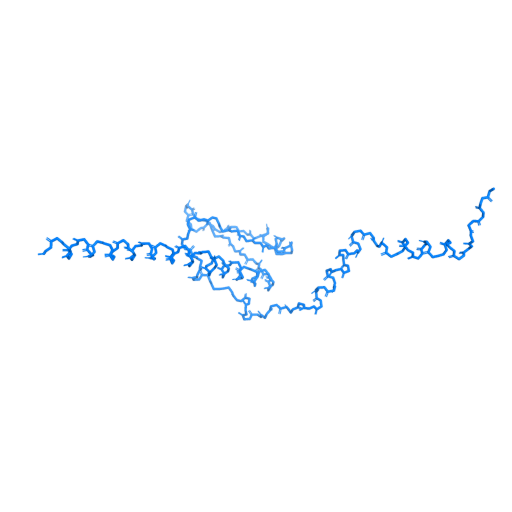91.06 116 ARG A N 1
ATOM 956 C CA . ARG A 1 116 ? -1.543 17.343 17.446 1.00 91.06 116 ARG A CA 1
ATOM 957 C C . ARG A 1 116 ? -2.742 17.386 18.395 1.00 91.06 116 ARG A C 1
ATOM 959 O O . ARG A 1 116 ? -2.900 18.359 19.126 1.00 91.06 116 ARG A O 1
ATOM 966 N N . GLU A 1 117 ? -3.575 16.350 18.389 1.00 89.56 117 GLU A N 1
ATOM 967 C CA . GLU A 1 117 ? -4.725 16.247 19.295 1.00 89.56 117 GLU A CA 1
ATOM 968 C C . GLU A 1 117 ? -4.300 16.088 20.755 1.00 89.56 117 GLU A C 1
ATOM 970 O O . GLU A 1 117 ? -4.872 16.722 21.642 1.00 89.56 117 GLU A O 1
ATOM 975 N N . TYR A 1 118 ? -3.285 15.263 21.008 1.00 89.94 118 TYR A N 1
ATOM 976 C CA . TYR A 1 118 ? -2.724 15.053 22.336 1.00 89.94 118 TYR A CA 1
ATOM 977 C C . TYR A 1 118 ? -2.134 16.347 22.909 1.00 89.94 118 TYR A C 1
ATOM 979 O O . TYR A 1 118 ? -2.492 16.749 24.014 1.00 89.94 118 TYR A O 1
ATOM 987 N N . ASP A 1 119 ? -1.302 17.043 22.133 1.00 92.94 119 ASP A N 1
ATOM 988 C CA . ASP A 1 119 ? -0.674 18.303 22.536 1.00 92.94 119 ASP A CA 1
ATOM 989 C C . ASP A 1 119 ? -1.743 19.382 22.822 1.00 92.94 119 ASP A C 1
ATOM 991 O O . ASP A 1 119 ? -1.614 20.145 23.779 1.00 92.94 119 ASP A O 1
ATOM 995 N N . ALA A 1 120 ? -2.835 19.429 22.045 1.00 91.69 120 ALA A N 1
ATOM 996 C CA . ALA A 1 120 ? -3.959 20.336 22.298 1.00 91.69 120 ALA A CA 1
ATOM 997 C C . ALA A 1 120 ? -4.702 20.009 23.605 1.00 91.69 120 ALA A C 1
ATOM 999 O O . ALA A 1 120 ? -5.014 20.913 24.382 1.00 91.69 120 ALA A O 1
ATOM 1000 N N . LYS A 1 121 ? -4.955 18.722 23.881 1.00 91.94 121 LYS A N 1
ATOM 1001 C CA . LYS A 1 121 ? -5.575 18.279 25.140 1.00 91.94 121 LYS A CA 1
ATOM 1002 C C . LYS A 1 121 ? -4.708 18.624 26.349 1.00 91.94 121 LYS A C 1
ATOM 1004 O O . LYS A 1 121 ? -5.245 19.091 27.348 1.00 91.94 121 LYS A O 1
ATOM 1009 N N . MET A 1 122 ? -3.392 18.443 26.243 1.00 90.94 122 MET A N 1
ATOM 1010 C CA . MET A 1 122 ? -2.460 18.758 27.328 1.00 90.94 122 MET A CA 1
ATOM 1011 C C . MET A 1 122 ? -2.406 20.257 27.627 1.00 90.94 122 MET A C 1
ATOM 1013 O O . MET A 1 122 ? -2.510 20.635 28.787 1.00 90.94 122 MET A O 1
ATOM 1017 N N . LYS A 1 123 ? -2.366 21.115 26.600 1.00 90.50 123 LYS A N 1
ATOM 1018 C CA . LYS A 1 123 ? -2.437 22.576 26.789 1.00 90.50 123 LYS A CA 1
ATOM 1019 C C . LYS A 1 123 ? -3.736 23.025 27.456 1.00 90.50 123 LYS A C 1
ATOM 1021 O O . LYS A 1 123 ? -3.724 23.899 28.315 1.00 90.50 123 LYS A O 1
ATOM 1026 N N . ASN A 1 124 ? -4.861 22.424 27.072 1.00 89.25 124 ASN A N 1
ATOM 1027 C CA . ASN A 1 124 ? -6.143 22.719 27.710 1.00 89.25 124 ASN A CA 1
ATOM 1028 C C . ASN A 1 124 ? -6.155 22.269 29.178 1.00 89.25 124 ASN A C 1
ATOM 1030 O O . ASN A 1 124 ? -6.669 22.992 30.025 1.00 89.25 124 ASN A O 1
ATOM 1034 N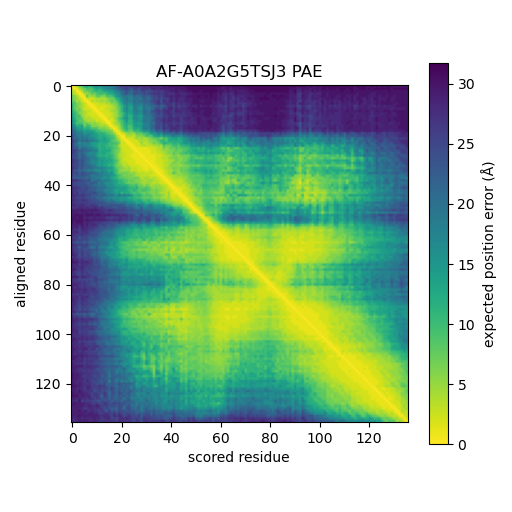 N . ALA A 1 125 ? -5.579 21.104 29.485 1.00 86.75 125 ALA A N 1
ATOM 1035 C CA . ALA A 1 125 ? -5.460 20.613 30.856 1.00 86.75 125 ALA A CA 1
ATOM 1036 C C . ALA A 1 125 ? -4.561 21.514 31.722 1.00 86.75 125 ALA A C 1
ATOM 1038 O O . ALA A 1 125 ? -4.905 21.795 32.866 1.00 86.75 125 ALA A O 1
ATOM 1039 N N . GLU A 1 126 ? -3.452 22.004 31.168 1.00 89.75 126 GLU A N 1
ATOM 1040 C CA . GLU A 1 126 ? -2.537 22.941 31.829 1.00 89.75 126 GLU A CA 1
ATOM 1041 C C . GLU A 1 126 ? -3.231 24.272 32.150 1.00 89.75 126 GLU A C 1
ATOM 1043 O O . GLU A 1 126 ? -3.228 24.707 33.298 1.00 89.75 126 GLU A O 1
ATOM 1048 N N . LYS A 1 127 ? -3.951 24.847 31.180 1.00 87.75 127 LYS A N 1
ATOM 1049 C CA . LYS A 1 127 ? -4.723 26.080 31.383 1.00 87.75 127 LYS A CA 1
ATOM 1050 C C . LYS A 1 127 ? -5.801 25.934 32.466 1.00 87.75 127 LYS A C 1
ATOM 1052 O O . LYS A 1 127 ? -5.969 26.820 33.298 1.00 87.75 127 LYS A O 1
ATOM 1057 N N . LEU A 1 128 ? -6.513 24.805 32.483 1.00 88.56 128 LEU A N 1
ATOM 1058 C CA . LEU A 1 128 ? -7.511 24.518 33.518 1.00 88.56 128 LEU A CA 1
ATOM 1059 C C . LEU A 1 128 ? -6.868 24.424 34.909 1.00 88.56 128 LEU A C 1
ATOM 1061 O O . LEU A 1 128 ? -7.429 24.932 35.878 1.00 88.56 128 LEU A O 1
ATOM 1065 N N . LEU A 1 129 ? -5.689 23.806 35.027 1.00 86.19 129 LEU A N 1
ATOM 1066 C CA . LEU A 1 129 ? -4.954 23.742 36.293 1.00 86.19 129 LEU A CA 1
ATOM 1067 C C . LEU A 1 129 ? -4.560 25.140 36.787 1.00 86.19 129 LEU A C 1
ATOM 1069 O O . LEU A 1 129 ? -4.781 25.442 37.958 1.00 86.19 129 LEU A O 1
ATOM 1073 N N . GLU A 1 130 ? -4.047 26.003 35.909 1.00 86.38 130 GLU A N 1
ATOM 1074 C CA . GLU A 1 130 ? -3.678 27.384 36.249 1.00 86.38 130 GLU A CA 1
ATOM 1075 C C . GLU A 1 130 ? -4.878 28.205 36.749 1.00 86.38 130 GLU A C 1
ATOM 1077 O O . GLU A 1 130 ? -4.790 28.852 37.793 1.00 86.38 130 GLU A O 1
ATOM 1082 N N . GLU A 1 131 ? -6.025 28.125 36.068 1.00 86.44 131 GLU A N 1
ATOM 1083 C CA . GLU A 1 131 ? -7.266 28.805 36.474 1.00 86.44 131 GLU A CA 1
ATOM 1084 C C . GLU A 1 131 ? -7.773 28.315 37.842 1.00 86.44 131 GLU A C 1
ATOM 1086 O O . GLU A 1 131 ? -8.261 29.100 38.658 1.00 86.44 131 GLU A O 1
ATOM 1091 N N . THR A 1 132 ? -7.606 27.023 38.137 1.00 80.19 132 THR A N 1
ATOM 1092 C CA . THR A 1 132 ? -8.029 26.435 39.419 1.00 80.19 132 THR A CA 1
ATOM 1093 C C . THR A 1 132 ? -7.114 26.846 40.578 1.00 80.19 132 THR A C 1
ATOM 1095 O O . THR A 1 132 ? -7.568 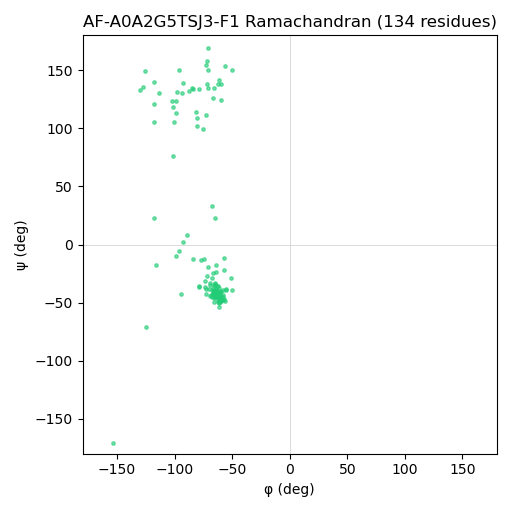26.953 41.718 1.00 80.19 132 THR A O 1
ATOM 1098 N N . VAL A 1 133 ? -5.823 27.061 40.307 1.00 79.19 133 VAL A N 1
ATOM 1099 C CA . VAL A 1 133 ? -4.837 27.511 41.303 1.00 79.19 133 VAL A CA 1
ATOM 1100 C C . VAL A 1 133 ? -4.948 29.017 41.549 1.00 79.19 133 VAL A C 1
ATOM 1102 O O . VAL A 1 133 ? -4.824 29.436 42.691 1.00 79.19 133 VAL A O 1
ATOM 1105 N N . ALA A 1 134 ? -5.241 29.821 40.524 1.00 70.81 134 ALA A N 1
ATOM 1106 C CA . ALA A 1 134 ? -5.411 31.272 40.652 1.00 70.81 134 ALA A CA 1
ATOM 1107 C C . ALA A 1 134 ? -6.702 31.692 41.382 1.00 70.81 134 ALA A C 1
ATOM 1109 O O . ALA A 1 134 ? -6.809 32.826 41.843 1.00 70.81 134 ALA A O 1
ATOM 1110 N N . SER A 1 135 ? -7.690 30.797 41.466 1.00 64.12 135 SER A N 1
ATOM 1111 C CA . SER A 1 135 ? -8.967 31.044 42.146 1.00 64.12 135 SER A CA 1
ATOM 1112 C C . SER A 1 135 ? -8.990 30.593 43.619 1.00 64.12 135 SER A C 1
ATOM 1114 O O . SER A 1 135 ? -10.045 30.691 44.252 1.00 64.12 135 SER A O 1
ATOM 1116 N N . LYS A 1 136 ? -7.870 30.083 44.153 1.00 53.91 136 LYS A N 1
ATOM 1117 C CA . LYS A 1 136 ? -7.660 29.753 45.574 1.00 53.91 136 LYS A CA 1
ATOM 1118 C C . LYS A 1 136 ? -6.745 30.776 46.232 1.00 53.91 136 LYS A C 1
ATOM 1120 O O . LYS A 1 136 ? -6.988 31.054 47.425 1.00 53.91 136 LYS A O 1
#

Sequence (136 aa):
MASIKRGEFMEAIGALKRKGTWTENRRQYMVNKSKELTMPNAKEAELNPKFIFTNNEPIILDVCFECVNLNRKLPAEDVDEQHQKISLVLCRICRANWNSQRRNRFFKYDMLCFKREYDAKMKNAEKLLEETVASK

Solvent-accessible surface area (backbone atoms only — not comparable to full-atom values): 8370 Å² total; p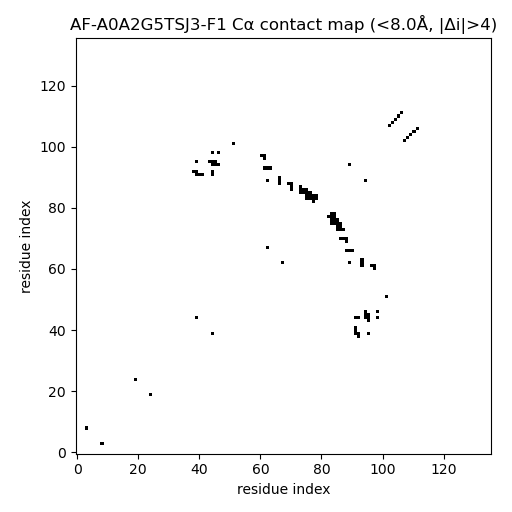er-residue (Å²): 133,89,76,78,53,72,66,61,56,52,51,50,51,53,55,55,65,70,60,57,54,71,69,53,48,50,50,52,50,51,56,56,56,52,73,77,54,78,80,71,51,74,79,72,25,58,83,71,73,93,71,72,70,93,58,101,62,86,89,82,80,78,65,52,72,70,34,50,62,58,37,73,71,53,71,71,43,78,76,54,101,88,43,70,46,73,72,82,60,67,53,56,64,35,34,33,48,50,52,48,51,55,48,47,45,44,66,73,40,52,49,52,53,50,48,53,54,50,55,51,51,50,54,52,52,50,51,52,51,51,56,59,59,75,75,109

Nearest PDB structures (foldseek):
  2zqk-assembly1_N  TM=4.854E-01  e=2.407E+00  Escherichia coli O157:H7
  2zwk-assembly1_B  TM=4.485E-01  e=2.579E+00  Escherichia coli O157:H7 str. EDL933
  6qpg-assembly1_A  TM=4.259E-01  e=5.909E+00  Influenza A virus (A/nt/60/1968(H3N2))

pLDDT: mean 79.02, std 12.2, range [41.25, 93.56]

Radius of gyration: 28.47 Å; Cα contacts (8 Å, |Δi|>4): 58; chains: 1; bounding box: 54×48×99 Å

Mean predicted aligned error: 13.69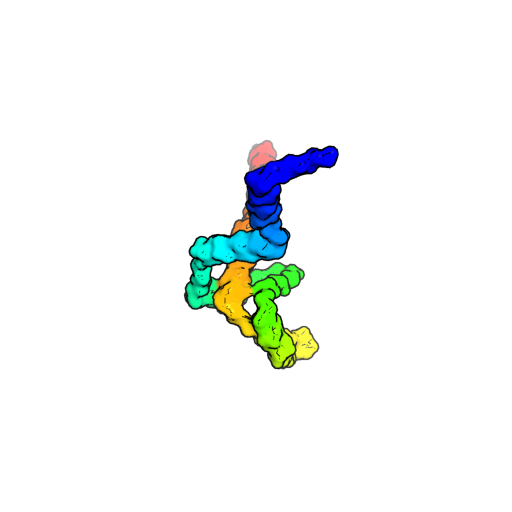 Å